Protein AF-G5E2W1-F1 (afdb_monomer_lite)

Structure (mmCIF, N/CA/C/O backbone):
data_AF-G5E2W1-F1
#
_entry.id   AF-G5E2W1-F1
#
loop_
_atom_site.group_PDB
_atom_site.id
_atom_site.type_symbol
_atom_site.label_atom_id
_atom_site.label_alt_id
_atom_site.label_comp_id
_atom_site.label_asym_id
_atom_site.label_entity_id
_atom_site.label_seq_id
_atom_site.pdbx_PDB_ins_code
_atom_site.Cartn_x
_atom_site.Cartn_y
_atom_site.Cartn_z
_atom_site.occupancy
_atom_site.B_iso_or_equiv
_atom_site.auth_seq_id
_atom_site.auth_comp_id
_atom_site.auth_asym_id
_atom_site.auth_atom_id
_atom_site.pdbx_PDB_model_num
ATOM 1 N N . ALA A 1 1 ? 5.022 -19.904 28.705 1.00 42.19 1 ALA A N 1
ATOM 2 C CA . ALA A 1 1 ? 4.286 -19.836 27.431 1.00 42.19 1 ALA A CA 1
ATOM 3 C C . ALA A 1 1 ? 3.485 -18.545 27.449 1.00 42.19 1 ALA A C 1
ATOM 5 O O . ALA A 1 1 ? 2.473 -18.531 28.126 1.00 42.19 1 ALA A O 1
ATOM 6 N N . SER A 1 2 ? 3.999 -17.440 26.892 1.00 47.44 2 SER A N 1
ATOM 7 C CA . SER A 1 2 ? 3.243 -16.165 26.870 1.00 47.44 2 SER A CA 1
ATOM 8 C C . SER A 1 2 ? 3.663 -15.161 25.789 1.00 47.44 2 SER A C 1
ATOM 10 O O . SER A 1 2 ? 2.993 -14.149 25.642 1.00 47.44 2 SER A O 1
ATOM 12 N N . GLU A 1 3 ? 4.724 -15.393 25.012 1.00 47.69 3 GLU A N 1
ATOM 13 C CA . GLU A 1 3 ? 5.121 -14.421 23.975 1.00 47.69 3 GLU A CA 1
ATOM 14 C C . GLU A 1 3 ? 4.421 -14.656 22.628 1.00 47.69 3 GLU A C 1
ATOM 16 O O . GLU A 1 3 ? 4.211 -13.706 21.883 1.00 47.69 3 GLU A O 1
ATOM 21 N N . LEU A 1 4 ? 3.992 -15.892 22.337 1.00 50.78 4 LEU A N 1
ATOM 22 C CA . LEU A 1 4 ? 3.290 -16.240 21.091 1.00 50.78 4 LEU A CA 1
ATOM 23 C C . LEU A 1 4 ? 1.789 -15.889 21.109 1.00 50.78 4 LEU A C 1
ATOM 25 O O . LEU A 1 4 ? 1.214 -15.698 20.050 1.00 50.78 4 LEU A O 1
ATOM 29 N N . GLU A 1 5 ? 1.158 -15.738 22.279 1.00 56.75 5 GLU A N 1
ATOM 30 C CA . GLU A 1 5 ? -0.277 -15.394 22.385 1.00 56.75 5 GLU A CA 1
ATOM 31 C C . GLU A 1 5 ? -0.559 -13.891 22.226 1.00 56.75 5 GLU A C 1
ATOM 33 O O . GLU A 1 5 ? -1.661 -13.491 21.855 1.00 56.75 5 GLU A O 1
ATOM 38 N N . GLN A 1 6 ? 0.435 -13.042 22.487 1.00 71.88 6 GLN A N 1
ATOM 39 C CA . GLN A 1 6 ? 0.312 -11.589 22.364 1.00 71.88 6 GLN A CA 1
ATOM 40 C C . GLN A 1 6 ? 0.169 -11.089 20.913 1.00 71.88 6 GLN A C 1
ATOM 42 O O . GLN A 1 6 ? -0.669 -10.210 20.693 1.00 71.88 6 GLN A O 1
ATOM 47 N N . PRO A 1 7 ? 0.921 -11.598 19.912 1.00 78.00 7 PRO A N 1
ATOM 48 C CA . PRO A 1 7 ? 0.776 -11.127 18.540 1.00 78.00 7 PRO A CA 1
ATOM 49 C C . PRO A 1 7 ? -0.567 -11.508 17.914 1.00 78.00 7 PRO A C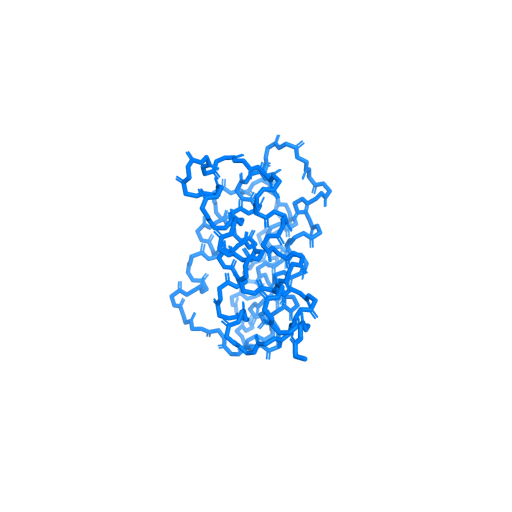 1
ATOM 51 O O . PRO A 1 7 ? -1.188 -10.651 17.294 1.00 78.00 7 PRO A O 1
ATOM 54 N N . ASP A 1 8 ? -1.066 -12.726 18.126 1.00 80.62 8 ASP A N 1
ATOM 55 C CA . ASP A 1 8 ? -2.355 -13.149 17.558 1.00 80.62 8 ASP A CA 1
ATOM 56 C C . ASP A 1 8 ? -3.531 -12.360 18.163 1.00 80.62 8 ASP A C 1
ATOM 58 O O . ASP A 1 8 ? -4.437 -11.917 17.452 1.00 80.62 8 ASP A O 1
ATOM 62 N N . GLN A 1 9 ? -3.499 -12.095 19.475 1.00 84.62 9 GLN A N 1
ATOM 63 C CA . GLN A 1 9 ? -4.503 -11.253 20.136 1.00 84.62 9 GLN A CA 1
ATOM 64 C C . GLN A 1 9 ? -4.453 -9.800 19.647 1.00 84.62 9 GLN A C 1
ATOM 66 O O . GLN A 1 9 ? -5.498 -9.198 19.387 1.00 84.62 9 GLN A O 1
ATOM 71 N N . ALA A 1 10 ? -3.250 -9.237 19.492 1.00 85.25 10 ALA A N 1
ATOM 72 C CA . ALA A 1 10 ? -3.073 -7.890 18.960 1.00 85.25 10 ALA A CA 1
ATOM 73 C C . ALA A 1 10 ? -3.565 -7.794 17.508 1.00 85.25 10 ALA A C 1
ATOM 75 O O . ALA A 1 10 ? -4.278 -6.851 17.164 1.00 85.25 10 ALA A O 1
ATOM 76 N N . GLN A 1 11 ? -3.258 -8.792 16.674 1.00 87.56 11 GLN A N 1
ATOM 77 C CA . GLN A 1 11 ? -3.748 -8.866 15.300 1.00 87.56 11 GLN A CA 1
ATOM 78 C C . GLN A 1 11 ? -5.274 -8.874 15.270 1.00 87.56 11 GLN A C 1
ATOM 80 O O . GLN A 1 11 ? -5.869 -8.078 14.544 1.00 87.56 11 GLN A O 1
ATOM 85 N N . ALA A 1 12 ? -5.911 -9.739 16.064 1.00 88.75 12 ALA A N 1
ATOM 86 C CA . ALA A 1 12 ? -7.364 -9.837 16.120 1.00 88.75 12 ALA A CA 1
ATOM 87 C C . ALA A 1 12 ? -8.007 -8.511 16.557 1.00 88.75 12 ALA A C 1
ATOM 89 O O . ALA A 1 12 ? -9.000 -8.083 15.967 1.00 88.75 12 ALA A O 1
ATOM 90 N N . ALA A 1 13 ? -7.420 -7.826 17.543 1.00 90.50 13 ALA A N 1
ATOM 91 C CA . ALA A 1 13 ? -7.896 -6.525 18.001 1.00 90.50 13 ALA A CA 1
ATOM 92 C C . ALA A 1 13 ? -7.783 -5.449 16.910 1.00 90.50 13 ALA A C 1
ATOM 94 O O . ALA A 1 13 ? -8.754 -4.735 16.654 1.00 90.50 13 ALA A O 1
ATOM 95 N N . TYR A 1 14 ? -6.632 -5.351 16.236 1.00 91.69 14 TYR A N 1
ATOM 96 C CA . TYR A 1 14 ? -6.446 -4.361 15.177 1.00 91.69 14 TYR A CA 1
ATOM 97 C C . TYR A 1 14 ? -7.270 -4.670 13.922 1.00 91.69 14 TYR A C 1
ATOM 99 O O . TYR A 1 14 ? -7.840 -3.745 13.349 1.00 91.69 14 TYR A O 1
ATOM 107 N N . ARG A 1 15 ? -7.400 -5.943 13.516 1.00 90.75 15 ARG A N 1
ATOM 108 C CA . ARG A 1 15 ? -8.292 -6.338 12.411 1.00 90.75 15 ARG A CA 1
ATOM 109 C C . ARG A 1 15 ? -9.734 -5.977 12.723 1.00 90.75 15 ARG A C 1
ATOM 111 O O . ARG A 1 15 ? -10.376 -5.331 11.909 1.00 90.75 15 ARG A O 1
ATOM 118 N N . LYS A 1 16 ? -10.216 -6.307 13.921 1.00 92.81 16 LYS A N 1
ATOM 119 C CA . LYS A 1 16 ? -11.571 -5.946 14.338 1.00 92.81 16 LYS A CA 1
ATOM 120 C C . LYS A 1 16 ? -11.780 -4.431 14.339 1.00 92.81 16 LYS A C 1
ATOM 122 O O . LYS A 1 16 ? -12.827 -3.965 13.910 1.00 92.81 16 LYS A O 1
ATOM 127 N N . ALA A 1 17 ? -10.792 -3.655 14.784 1.00 92.25 17 ALA A N 1
ATOM 128 C CA . ALA A 1 17 ? -10.860 -2.198 14.710 1.00 92.25 17 ALA A CA 1
ATOM 129 C C . ALA A 1 17 ? -10.939 -1.699 13.255 1.00 92.25 17 ALA A C 1
ATOM 131 O O . ALA A 1 17 ? -11.768 -0.847 12.962 1.00 92.25 17 ALA A O 1
ATOM 132 N N . ALA A 1 18 ? -10.143 -2.271 12.347 1.00 92.06 18 ALA A N 1
ATOM 133 C CA . ALA A 1 18 ? -10.174 -1.951 10.919 1.00 92.06 18 ALA A CA 1
ATOM 134 C C . ALA A 1 18 ? -11.467 -2.413 10.213 1.00 92.06 18 ALA A C 1
ATOM 136 O O . ALA A 1 18 ? -11.877 -1.812 9.227 1.00 92.06 18 ALA A O 1
ATOM 137 N N . GLU A 1 19 ? -12.126 -3.465 10.703 1.00 92.19 19 GLU A N 1
ATOM 138 C CA . GLU A 1 19 ? -13.436 -3.910 10.208 1.00 92.19 19 GLU A CA 1
ATOM 139 C C . GLU A 1 19 ? -14.571 -2.988 10.669 1.00 92.19 19 GLU A C 1
ATOM 141 O O . GLU A 1 19 ? -15.492 -2.715 9.901 1.00 92.19 19 GLU A O 1
ATOM 146 N N . ILE A 1 20 ? -14.517 -2.514 11.918 1.00 94.38 20 ILE A N 1
ATOM 147 C CA . ILE A 1 20 ? -15.527 -1.605 12.480 1.00 94.38 20 ILE A CA 1
ATOM 148 C C . ILE A 1 20 ? -15.369 -0.202 11.883 1.00 94.38 20 ILE A C 1
ATOM 150 O O . ILE A 1 20 ? -16.360 0.419 11.504 1.00 94.38 20 ILE A O 1
ATOM 154 N N . GLU A 1 21 ? -14.132 0.282 11.773 1.00 92.31 21 GLU A N 1
ATOM 155 C CA . GLU A 1 21 ? -13.798 1.587 11.205 1.00 92.31 21 GLU A CA 1
ATOM 156 C C . GLU A 1 21 ? -12.679 1.438 10.157 1.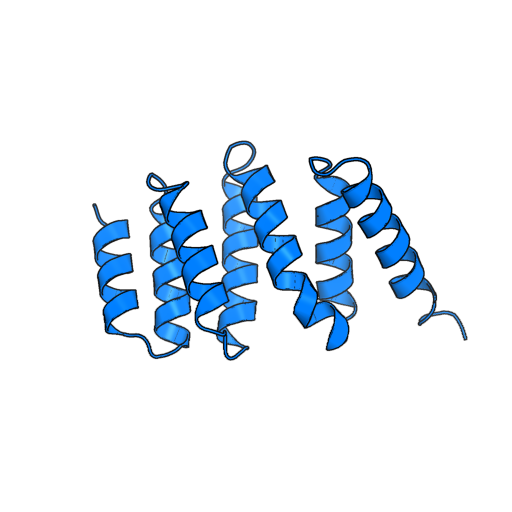00 92.31 21 GLU A C 1
ATOM 158 O O . GLU A 1 21 ? -11.493 1.548 10.481 1.00 92.31 21 GLU A O 1
ATOM 163 N N . PRO A 1 22 ? -13.032 1.221 8.874 1.00 89.75 22 PRO A N 1
ATOM 164 C CA . PRO A 1 22 ? -12.056 1.044 7.793 1.00 89.75 22 PRO A CA 1
ATOM 165 C C . PRO A 1 22 ? -11.140 2.246 7.572 1.00 89.75 22 PRO A C 1
ATOM 167 O O . PRO A 1 22 ? -10.007 2.078 7.125 1.00 89.75 22 PRO A O 1
ATOM 170 N N . ASP A 1 23 ? -11.599 3.442 7.933 1.00 90.19 23 ASP A N 1
ATOM 171 C CA . ASP A 1 23 ? -10.828 4.678 7.794 1.00 90.19 23 ASP A CA 1
ATOM 172 C C . ASP A 1 23 ? -9.969 4.987 9.035 1.00 90.19 23 ASP A C 1
ATOM 174 O O . ASP A 1 23 ? -9.235 5.981 9.066 1.00 90.19 23 ASP A O 1
ATOM 178 N N . GLN A 1 24 ? -10.012 4.128 10.062 1.00 91.50 24 GLN A N 1
ATOM 179 C CA . GLN A 1 24 ? -9.262 4.318 11.298 1.00 91.50 24 GLN A CA 1
ATOM 180 C C . GLN A 1 24 ? -7.777 4.010 11.095 1.00 91.50 24 GLN A C 1
ATOM 182 O O . GLN A 1 24 ? -7.303 2.881 11.247 1.00 91.50 24 GLN A O 1
ATOM 187 N N . LEU A 1 25 ? -7.006 5.059 10.815 1.00 91.62 25 LEU A N 1
ATOM 188 C CA . LEU A 1 25 ? -5.575 4.981 10.516 1.00 91.62 25 LEU A CA 1
ATOM 189 C C . LEU A 1 25 ? -4.758 4.207 11.567 1.00 91.62 25 LEU A C 1
ATOM 191 O O . LEU A 1 25 ? -3.890 3.410 11.212 1.00 91.62 25 LEU A O 1
ATOM 195 N N . LEU A 1 26 ? -5.047 4.413 12.857 1.00 90.50 26 LEU A N 1
ATOM 196 C CA . LEU A 1 26 ? -4.319 3.770 13.960 1.00 90.50 26 LEU A CA 1
ATOM 197 C C . LEU A 1 26 ? -4.433 2.237 13.932 1.00 90.50 26 LEU A C 1
ATOM 199 O O . LEU A 1 26 ? -3.478 1.552 14.297 1.00 90.50 26 LEU A O 1
ATOM 203 N N . ALA A 1 27 ? -5.570 1.693 13.484 1.00 92.81 27 ALA A N 1
ATOM 204 C CA . ALA A 1 27 ? -5.777 0.249 13.397 1.00 92.81 27 ALA A CA 1
ATOM 205 C C . ALA A 1 27 ? -4.848 -0.372 12.343 1.00 92.81 27 ALA A C 1
ATOM 207 O O . ALA A 1 27 ? -4.125 -1.330 12.623 1.00 92.81 27 ALA A O 1
ATOM 208 N N . TRP A 1 28 ? -4.787 0.242 11.161 1.00 94.38 28 TRP A N 1
ATOM 209 C CA . TRP A 1 28 ? -3.907 -0.188 10.075 1.00 94.38 28 TRP A CA 1
ATOM 210 C C . TRP A 1 28 ? -2.421 -0.005 10.407 1.00 94.38 28 TRP A C 1
ATOM 212 O O . TRP A 1 28 ? -1.609 -0.873 10.090 1.00 94.38 28 TRP A O 1
ATOM 222 N N . GLN A 1 29 ? -2.051 1.078 11.102 1.00 92.81 29 GLN A N 1
ATOM 223 C CA . GLN A 1 29 ? -0.682 1.266 11.599 1.00 92.81 29 GLN A CA 1
ATOM 224 C C . GLN A 1 29 ? -0.288 0.184 12.613 1.00 92.81 29 GLN A C 1
ATOM 226 O O . GLN A 1 29 ? 0.841 -0.312 12.578 1.00 92.81 29 GLN A O 1
ATOM 231 N N . GLY A 1 30 ? -1.216 -0.185 13.501 1.00 91.12 30 GLY A N 1
ATOM 232 C CA . GLY A 1 30 ? -1.044 -1.275 14.458 1.00 91.12 30 GLY A CA 1
ATOM 233 C C . GLY A 1 30 ? -0.773 -2.608 13.763 1.00 91.12 30 GLY A C 1
ATOM 234 O O . GLY A 1 30 ? 0.213 -3.269 14.093 1.00 91.12 30 GLY A O 1
ATOM 235 N N . LEU A 1 31 ? -1.578 -2.952 12.748 1.00 91.31 31 LEU A N 1
ATOM 236 C CA . LEU A 1 31 ? -1.378 -4.153 11.925 1.00 91.31 31 LEU A CA 1
ATOM 237 C C . LEU A 1 31 ? -0.017 -4.154 11.228 1.00 91.31 31 LEU A C 1
ATOM 239 O O . LEU A 1 31 ? 0.719 -5.132 11.338 1.00 91.31 31 LEU A O 1
ATOM 243 N N . ALA A 1 32 ? 0.347 -3.057 10.559 1.00 91.31 32 ALA A N 1
ATOM 244 C CA . ALA A 1 32 ? 1.616 -2.960 9.841 1.00 91.31 32 ALA A CA 1
ATOM 245 C C . ALA A 1 32 ? 2.815 -3.173 10.776 1.00 91.31 32 ALA A C 1
ATOM 247 O O . ALA A 1 32 ? 3.687 -3.991 10.498 1.00 91.31 32 ALA A O 1
ATOM 248 N N . ASN A 1 33 ? 2.833 -2.484 11.921 1.00 89.19 33 ASN A N 1
ATOM 249 C CA . ASN A 1 33 ? 3.916 -2.592 12.899 1.00 89.19 33 ASN A CA 1
ATOM 250 C C . ASN A 1 33 ? 4.003 -3.998 13.511 1.00 89.19 33 ASN A C 1
ATOM 252 O O . ASN A 1 33 ? 5.094 -4.517 13.741 1.00 89.19 33 ASN A O 1
ATOM 256 N N . LEU A 1 34 ? 2.854 -4.626 13.768 1.00 88.69 34 LEU A N 1
ATOM 257 C CA . LEU A 1 34 ? 2.800 -5.991 14.274 1.00 88.69 34 LEU A CA 1
ATOM 258 C C . LEU A 1 34 ? 3.392 -6.979 13.261 1.00 88.69 34 LEU A C 1
ATOM 260 O O . LEU A 1 34 ? 4.267 -7.770 1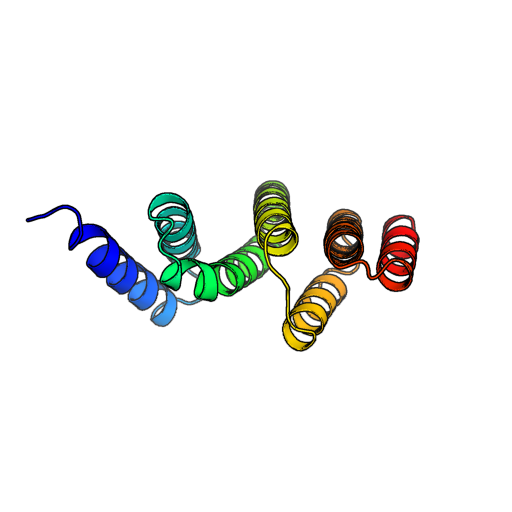3.609 1.00 88.69 34 LEU A O 1
ATOM 264 N N . TYR A 1 35 ? 2.957 -6.902 12.006 1.00 88.06 35 TYR A N 1
ATOM 265 C CA . TYR A 1 35 ? 3.424 -7.778 10.933 1.00 88.06 35 TYR A CA 1
ATOM 266 C C . TYR A 1 35 ? 4.919 -7.590 10.638 1.00 88.06 35 TYR A C 1
ATOM 268 O O . TYR A 1 35 ? 5.638 -8.579 10.479 1.00 88.06 35 TYR A O 1
ATOM 276 N N . GLU A 1 36 ? 5.408 -6.344 10.650 1.00 85.56 36 GLU A N 1
ATOM 277 C CA . GLU A 1 36 ? 6.835 -6.016 10.517 1.00 85.56 36 GLU A CA 1
ATOM 278 C C . GLU A 1 36 ? 7.679 -6.631 11.643 1.00 85.56 36 GLU A C 1
ATOM 280 O O . GLU A 1 36 ? 8.748 -7.181 11.382 1.00 85.56 36 GLU A O 1
ATOM 285 N N . LYS A 1 37 ? 7.204 -6.559 12.894 1.00 82.62 37 LYS A N 1
ATOM 286 C CA . LYS A 1 37 ? 7.943 -7.052 14.067 1.00 82.62 37 LYS A CA 1
ATOM 287 C C . LYS A 1 37 ? 7.958 -8.565 14.184 1.00 82.62 37 LYS A C 1
ATOM 289 O O . LYS A 1 37 ? 8.970 -9.138 14.573 1.00 82.62 37 LYS A O 1
ATOM 294 N N . VAL A 1 38 ? 6.819 -9.199 13.923 1.00 77.25 38 VAL A N 1
ATOM 295 C CA . VAL A 1 38 ? 6.638 -10.621 14.216 1.00 77.25 38 VAL A CA 1
ATOM 296 C C . VAL A 1 38 ? 7.259 -11.485 13.117 1.00 77.25 38 VAL A C 1
ATOM 298 O O . VAL A 1 38 ? 7.668 -12.609 13.387 1.00 77.25 38 VAL A O 1
ATOM 301 N N . GLY A 1 39 ? 7.390 -10.977 11.883 1.00 65.75 39 GLY A N 1
ATOM 302 C CA . GLY A 1 39 ? 8.166 -11.618 10.810 1.00 65.75 39 GLY A CA 1
ATOM 303 C C . GLY A 1 39 ? 7.679 -13.008 10.372 1.00 65.75 39 GLY A C 1
ATOM 304 O O . GLY A 1 39 ? 8.285 -13.621 9.489 1.00 65.75 39 GLY A O 1
ATOM 305 N N . HIS A 1 40 ? 6.586 -13.511 10.957 1.00 65.38 40 HIS A N 1
ATOM 306 C CA . HIS A 1 40 ? 5.965 -14.780 10.606 1.00 65.38 40 HIS A CA 1
ATOM 307 C C . HIS A 1 40 ? 5.547 -14.756 9.134 1.00 65.38 40 HIS A C 1
ATOM 309 O O . HIS A 1 40 ? 4.891 -13.820 8.677 1.00 65.38 40 HIS A O 1
ATOM 315 N N . LYS A 1 41 ? 5.891 -15.821 8.395 1.00 63.81 41 LYS A N 1
ATOM 316 C CA . LYS A 1 41 ? 5.528 -15.985 6.974 1.00 63.81 41 LYS A CA 1
ATOM 317 C C . LYS A 1 41 ? 4.043 -15.727 6.707 1.00 63.81 41 LYS A C 1
ATOM 319 O O . LYS A 1 41 ? 3.723 -15.141 5.687 1.00 63.81 41 LYS A O 1
ATOM 324 N N . HIS A 1 42 ? 3.176 -16.108 7.643 1.00 64.19 42 HIS A N 1
ATOM 325 C CA . HIS A 1 42 ? 1.733 -15.919 7.528 1.00 64.19 42 HIS A CA 1
ATOM 326 C C . HIS A 1 42 ? 1.320 -14.437 7.480 1.00 64.19 42 HIS A C 1
ATOM 328 O O . HIS A 1 42 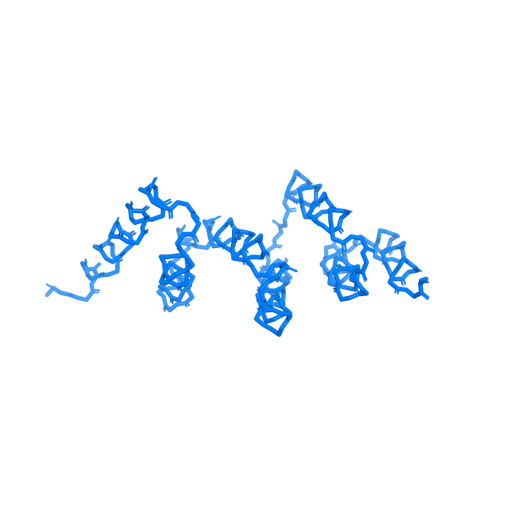? 0.467 -14.059 6.691 1.00 64.19 42 HIS A O 1
ATOM 334 N N . PHE A 1 43 ? 1.984 -13.567 8.246 1.00 69.75 43 PHE A N 1
ATOM 335 C CA . PHE A 1 43 ? 1.698 -12.128 8.241 1.00 69.75 43 PHE A CA 1
ATOM 336 C C . PHE A 1 43 ? 2.261 -11.404 7.021 1.00 69.75 43 PHE A C 1
ATOM 338 O O . PHE A 1 43 ? 1.759 -10.347 6.646 1.00 69.75 43 PHE A O 1
ATOM 345 N N . LYS A 1 44 ? 3.279 -11.977 6.368 1.00 68.31 44 LYS A N 1
ATOM 346 C CA . LYS A 1 44 ? 3.842 -11.409 5.138 1.00 68.31 44 LYS A CA 1
ATOM 347 C C . LYS A 1 44 ? 2.871 -11.454 3.958 1.00 68.31 44 LYS A C 1
ATOM 349 O O . LYS A 1 44 ? 3.037 -10.645 3.055 1.00 68.31 44 LYS A O 1
ATOM 354 N N . GLU A 1 45 ? 1.889 -12.355 3.962 1.00 74.75 45 GLU A N 1
ATOM 355 C CA . GLU A 1 45 ? 0.874 -12.440 2.901 1.00 74.75 45 GLU A CA 1
ATOM 356 C C . GLU A 1 45 ? -0.162 -11.311 3.007 1.00 74.75 45 GLU A C 1
ATOM 358 O O . GLU A 1 45 ? -0.564 -10.758 1.989 1.00 74.75 45 GLU A O 1
ATOM 363 N N . ASP A 1 46 ? -0.524 -10.907 4.229 1.00 83.12 46 ASP A N 1
ATOM 364 C CA . ASP A 1 46 ? -1.494 -9.829 4.479 1.00 83.12 46 ASP A CA 1
ATOM 365 C C . ASP A 1 46 ? -0.869 -8.424 4.505 1.00 83.12 46 ASP A C 1
ATOM 367 O O . ASP A 1 46 ? -1.558 -7.417 4.316 1.00 83.12 46 ASP A O 1
ATOM 371 N N . LEU A 1 47 ? 0.433 -8.328 4.792 1.00 87.19 47 LEU A N 1
ATOM 372 C CA . LEU A 1 47 ? 1.148 -7.057 4.926 1.00 87.19 47 LEU A CA 1
ATOM 373 C C . LEU A 1 47 ? 1.024 -6.130 3.698 1.00 87.19 47 LEU A C 1
ATOM 375 O O . LEU A 1 47 ? 0.807 -4.931 3.905 1.00 87.19 47 LEU A O 1
ATOM 379 N N . PRO A 1 48 ? 1.087 -6.622 2.444 1.00 86.31 48 PRO A N 1
ATOM 380 C CA . PRO A 1 48 ? 0.878 -5.775 1.278 1.00 86.31 48 PRO A CA 1
ATOM 381 C C . PRO A 1 48 ? -0.487 -5.075 1.284 1.00 86.31 48 PRO A C 1
ATOM 383 O O . PRO A 1 48 ? -0.553 -3.870 1.044 1.00 86.31 48 PRO A O 1
ATOM 386 N N . SER A 1 49 ? -1.559 -5.789 1.639 1.00 86.94 49 SER A N 1
ATOM 387 C CA . SER A 1 49 ? -2.915 -5.229 1.702 1.00 86.94 49 SER A CA 1
ATOM 388 C C . SER A 1 49 ? -3.063 -4.179 2.803 1.00 86.94 49 SER A C 1
ATOM 390 O O . SER A 1 49 ? -3.714 -3.151 2.608 1.00 86.94 49 SER A O 1
ATOM 392 N N . VAL A 1 50 ? -2.402 -4.385 3.946 1.00 91.69 50 VAL A N 1
ATOM 393 C CA . VAL A 1 50 ? -2.350 -3.388 5.026 1.00 91.69 50 VAL A CA 1
ATOM 394 C C . VAL A 1 50 ? -1.651 -2.109 4.559 1.00 91.69 50 VAL A C 1
ATOM 396 O O . VAL A 1 50 ? -2.158 -1.009 4.788 1.00 91.69 50 VAL A O 1
ATOM 399 N N . TYR A 1 51 ? -0.514 -2.224 3.867 1.00 90.88 51 TYR A N 1
ATOM 400 C CA . TYR A 1 51 ? 0.174 -1.060 3.308 1.00 90.88 51 TYR A CA 1
ATOM 401 C C . TYR A 1 51 ? -0.647 -0.361 2.225 1.00 90.88 51 TYR A C 1
ATOM 403 O O . TYR A 1 51 ? -0.706 0.864 2.233 1.00 90.88 51 TYR A O 1
ATOM 411 N N . GLN A 1 52 ? -1.326 -1.095 1.339 1.00 87.19 52 GLN A N 1
ATOM 412 C CA . GLN A 1 52 ? -2.229 -0.501 0.346 1.00 87.19 52 GLN A CA 1
ATOM 413 C C . GLN A 1 52 ? -3.323 0.345 1.014 1.00 87.19 52 GLN A C 1
ATOM 415 O O . GLN A 1 52 ? -3.558 1.478 0.592 1.00 87.19 52 GLN A O 1
ATOM 420 N N . LYS A 1 53 ? -3.931 -0.138 2.107 1.00 90.50 53 LYS A N 1
ATOM 421 C CA . LYS A 1 53 ? -4.890 0.670 2.876 1.00 90.50 53 LYS A CA 1
ATOM 422 C C . LYS A 1 53 ? -4.260 1.883 3.538 1.00 90.50 53 LYS A C 1
ATOM 424 O O . LYS A 1 53 ? -4.813 2.974 3.438 1.00 90.50 53 LYS A O 1
ATOM 429 N N . LEU A 1 54 ? -3.071 1.754 4.118 1.00 91.56 54 LEU A N 1
ATOM 430 C CA . LEU A 1 54 ? -2.345 2.918 4.628 1.00 91.56 54 LEU A CA 1
ATOM 431 C C . LEU A 1 54 ? -2.054 3.948 3.525 1.00 91.56 54 LEU A C 1
ATOM 433 O O . LEU A 1 54 ? -2.209 5.143 3.762 1.00 91.56 54 LEU A O 1
ATOM 437 N N . LEU A 1 55 ? -1.699 3.518 2.312 1.00 88.38 55 LEU A N 1
ATOM 438 C CA . LEU A 1 55 ? -1.511 4.419 1.172 1.00 88.38 55 LEU A CA 1
ATOM 439 C C . LEU A 1 55 ? -2.806 5.137 0.789 1.00 88.38 55 LEU A C 1
ATOM 441 O O . LEU A 1 55 ? -2.770 6.339 0.526 1.00 88.38 55 LEU A O 1
ATOM 445 N N . GLU A 1 56 ? -3.946 4.445 0.783 1.00 87.00 56 GLU A N 1
ATOM 446 C CA . GLU A 1 56 ? -5.246 5.075 0.534 1.00 87.00 56 GLU A CA 1
ATOM 447 C C . GLU A 1 56 ? -5.591 6.141 1.580 1.00 87.00 56 GLU A C 1
ATOM 449 O O . GLU A 1 56 ? -6.105 7.198 1.210 1.00 87.00 56 GLU A O 1
ATOM 454 N N . LEU A 1 57 ? -5.281 5.893 2.855 1.00 89.00 57 LEU A N 1
ATOM 455 C CA . LEU A 1 57 ? -5.540 6.829 3.954 1.00 89.0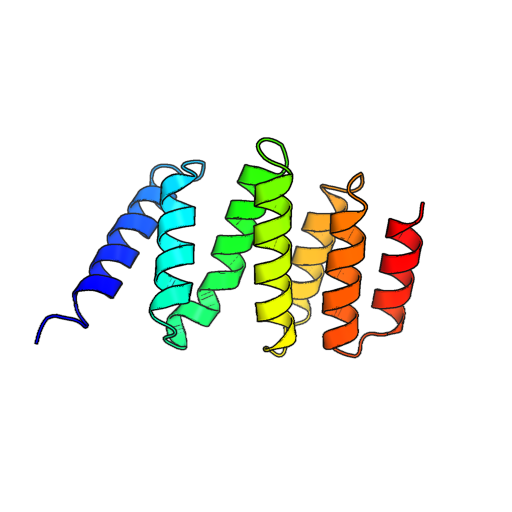0 57 LEU A CA 1
ATOM 456 C C . LEU A 1 57 ? -4.554 8.006 3.960 1.00 89.00 57 LEU A C 1
ATOM 458 O O . LEU A 1 57 ? -4.929 9.136 4.289 1.00 89.00 57 LEU A O 1
ATOM 462 N N . TYR A 1 58 ? -3.302 7.773 3.552 1.00 88.12 58 TYR A N 1
ATOM 463 C CA . TYR A 1 58 ? -2.269 8.807 3.498 1.00 88.12 58 TYR A CA 1
ATOM 464 C C . TYR A 1 58 ? -2.287 9.669 2.237 1.00 88.12 58 TYR A C 1
ATOM 466 O O . TYR A 1 58 ? -1.780 10.790 2.286 1.00 88.12 58 TYR A O 1
ATOM 474 N N . LYS A 1 59 ? -2.885 9.201 1.128 1.00 80.06 59 LYS A N 1
ATOM 475 C CA . LYS A 1 59 ? -2.782 9.848 -0.201 1.00 80.06 59 LYS A CA 1
ATOM 476 C C . LYS A 1 59 ? -3.121 11.341 -0.201 1.00 80.06 59 LYS A C 1
ATOM 478 O O . LYS A 1 59 ? -2.567 12.098 -0.992 1.00 80.06 59 LYS A O 1
ATOM 483 N N . SER A 1 60 ? -4.023 11.753 0.685 1.00 75.88 60 SER A N 1
ATOM 484 C CA . SER A 1 60 ? -4.526 13.123 0.806 1.00 75.88 60 SER A CA 1
ATOM 485 C C . SER A 1 60 ? -4.238 13.777 2.160 1.00 75.88 60 SER A C 1
ATOM 487 O O . SER A 1 60 ? -4.487 14.971 2.299 1.00 75.88 60 SER A O 1
ATOM 489 N N . SER A 1 61 ? -3.715 13.036 3.142 1.00 81.12 61 SER A N 1
ATOM 490 C CA . SER A 1 61 ? -3.499 13.530 4.510 1.00 81.12 61 SER A CA 1
ATOM 491 C C . SER A 1 61 ? -2.029 13.826 4.811 1.00 81.12 61 SER A C 1
ATOM 493 O O . SER A 1 61 ? -1.713 14.916 5.283 1.00 81.12 61 SER A O 1
ATOM 495 N N . ASP A 1 62 ? -1.119 12.899 4.499 1.00 85.69 62 ASP A N 1
ATOM 496 C CA . ASP A 1 62 ? 0.301 13.011 4.839 1.00 85.69 62 ASP A CA 1
ATOM 497 C C . ASP A 1 62 ? 1.178 12.404 3.736 1.00 85.69 62 ASP A C 1
ATOM 499 O O . ASP A 1 62 ? 1.366 11.190 3.636 1.00 85.69 62 ASP A O 1
ATOM 503 N N . LYS A 1 63 ? 1.752 13.281 2.903 1.00 82.12 63 LYS A N 1
ATOM 504 C CA . LYS A 1 63 ? 2.615 12.889 1.779 1.00 82.12 63 LYS A CA 1
ATOM 505 C C . LYS A 1 63 ? 3.922 12.232 2.230 1.00 82.12 63 LYS A C 1
ATOM 507 O O . LYS A 1 63 ? 4.456 11.406 1.491 1.00 82.12 63 LYS A O 1
ATOM 512 N N . GLN A 1 64 ? 4.446 12.593 3.403 1.00 86.94 64 GLN A N 1
ATOM 513 C CA . GLN A 1 64 ? 5.681 12.005 3.917 1.00 86.94 64 GLN A CA 1
ATOM 514 C C . GLN A 1 64 ? 5.420 10.571 4.377 1.00 86.94 64 GLN A C 1
ATOM 516 O O . GLN A 1 64 ? 6.137 9.658 3.970 1.00 86.94 64 GLN A O 1
ATOM 521 N N . LYS A 1 65 ? 4.355 10.353 5.154 1.00 87.94 65 LYS A N 1
ATOM 522 C CA . LYS A 1 65 ? 3.943 9.005 5.567 1.00 87.94 65 LYS A CA 1
ATOM 523 C C . LYS A 1 65 ? 3.553 8.136 4.382 1.00 87.94 65 LYS A C 1
ATOM 525 O O . LYS A 1 65 ? 3.934 6.970 4.339 1.00 87.94 65 LYS A O 1
ATOM 530 N N . TRP A 1 66 ? 2.869 8.712 3.395 1.00 87.25 66 TRP A N 1
ATOM 531 C CA . TRP A 1 66 ? 2.568 8.029 2.141 1.00 87.25 66 TRP A CA 1
ATOM 532 C C . TRP A 1 66 ? 3.843 7.500 1.469 1.00 87.25 66 TRP A C 1
ATOM 534 O O . TRP A 1 66 ? 3.923 6.325 1.122 1.00 87.25 66 TRP A O 1
ATOM 544 N N . TYR A 1 67 ? 4.875 8.342 1.364 1.00 84.06 67 TYR A N 1
ATOM 545 C CA . TYR A 1 67 ? 6.161 7.953 0.788 1.00 84.06 67 TYR A CA 1
ATOM 546 C C . TYR A 1 67 ? 6.874 6.858 1.600 1.00 84.06 67 TYR A C 1
ATOM 548 O O . TYR A 1 67 ? 7.384 5.899 1.023 1.00 84.06 67 TYR A O 1
ATOM 556 N N . GLU A 1 68 ? 6.873 6.958 2.934 1.00 89.25 68 GLU A N 1
ATOM 557 C CA . GLU A 1 68 ? 7.442 5.927 3.816 1.00 89.25 68 GLU A CA 1
ATOM 558 C C . GLU A 1 68 ? 6.780 4.557 3.597 1.00 89.25 68 GLU A C 1
ATOM 560 O O . GLU A 1 68 ? 7.475 3.544 3.496 1.00 89.25 68 GLU A O 1
ATOM 565 N N . VAL A 1 69 ? 5.448 4.520 3.491 1.00 89.56 69 VAL A N 1
ATOM 566 C CA . VAL A 1 69 ? 4.696 3.279 3.247 1.00 89.56 69 VAL A CA 1
ATOM 567 C C . VAL A 1 69 ? 4.951 2.742 1.838 1.00 89.56 69 VAL A C 1
ATOM 569 O O . VAL A 1 69 ? 5.141 1.537 1.686 1.00 89.56 69 VAL A O 1
ATOM 572 N N . CYS A 1 70 ? 5.036 3.608 0.822 1.00 85.44 70 CYS A N 1
ATOM 573 C CA . CYS A 1 70 ? 5.412 3.199 -0.534 1.00 85.44 70 CYS A CA 1
ATOM 574 C C . CYS A 1 70 ? 6.767 2.499 -0.540 1.00 85.44 70 CYS A C 1
ATOM 576 O O . CYS A 1 70 ? 6.880 1.391 -1.056 1.00 85.44 70 CYS A O 1
ATOM 578 N N . LYS A 1 71 ? 7.780 3.094 0.097 1.00 85.00 71 LYS A N 1
ATOM 579 C CA . LYS A 1 71 ? 9.113 2.491 0.172 1.00 85.00 71 LYS A CA 1
ATOM 580 C C . LYS A 1 71 ? 9.080 1.108 0.830 1.00 85.00 71 LYS A C 1
ATOM 582 O O . LYS A 1 71 ? 9.623 0.160 0.276 1.00 85.00 71 LYS A O 1
ATOM 587 N N . LYS A 1 72 ? 8.383 0.971 1.963 1.00 88.44 72 LYS A N 1
ATOM 588 C CA . LYS A 1 72 ? 8.222 -0.322 2.653 1.00 88.44 72 LYS A CA 1
ATOM 589 C C . LYS A 1 72 ? 7.535 -1.375 1.781 1.00 88.44 72 LYS A C 1
ATOM 591 O O . LYS A 1 72 ? 7.949 -2.532 1.772 1.00 88.44 72 LYS A O 1
ATOM 596 N N . LEU A 1 73 ? 6.500 -0.973 1.044 1.00 86.25 73 LEU A N 1
ATOM 597 C CA . LEU A 1 73 ? 5.782 -1.851 0.128 1.00 86.25 73 LEU A CA 1
ATOM 598 C C . LEU A 1 73 ? 6.670 -2.265 -1.057 1.00 86.25 73 LEU A C 1
ATOM 600 O O . LEU A 1 73 ? 6.676 -3.440 -1.407 1.00 86.25 73 LEU A O 1
ATOM 604 N N . SER A 1 74 ? 7.468 -1.341 -1.609 1.00 82.38 74 SER A N 1
ATOM 605 C CA . SER A 1 74 ? 8.516 -1.651 -2.596 1.00 82.38 74 SER A CA 1
ATOM 606 C C . SER A 1 74 ? 9.500 -2.679 -2.064 1.00 82.38 74 SER A C 1
ATOM 608 O O . SER A 1 74 ? 9.678 -3.714 -2.686 1.00 82.38 74 SER A O 1
ATOM 610 N N . ASP A 1 75 ? 10.093 -2.441 -0.893 1.00 83.19 75 ASP A N 1
ATOM 611 C CA . ASP A 1 75 ? 11.103 -3.332 -0.316 1.00 83.19 75 ASP A CA 1
ATOM 612 C C . ASP A 1 75 ? 10.555 -4.750 -0.087 1.00 83.19 75 ASP A C 1
ATOM 614 O O . ASP A 1 75 ? 11.267 -5.738 -0.291 1.00 83.19 75 ASP A O 1
ATOM 618 N N . LEU A 1 76 ? 9.286 -4.864 0.325 1.00 82.56 76 LEU A N 1
ATOM 619 C CA . LEU A 1 76 ? 8.595 -6.143 0.497 1.00 82.56 76 LEU A CA 1
ATOM 620 C C . LEU A 1 76 ? 8.445 -6.883 -0.839 1.00 82.56 76 LEU A C 1
ATOM 622 O O . LEU A 1 76 ? 8.689 -8.086 -0.929 1.00 82.56 76 LEU A O 1
ATOM 626 N N . TYR A 1 77 ? 8.077 -6.142 -1.873 1.00 78.50 77 TYR A N 1
ATOM 627 C CA . TYR A 1 77 ? 7.878 -6.605 -3.237 1.00 78.50 77 TYR A CA 1
ATOM 628 C C . TYR A 1 77 ? 9.170 -6.900 -3.995 1.00 78.50 77 TYR A C 1
ATOM 630 O O . TYR A 1 77 ? 9.188 -7.800 -4.824 1.00 78.50 77 TYR A O 1
ATOM 638 N N . SER A 1 78 ? 10.26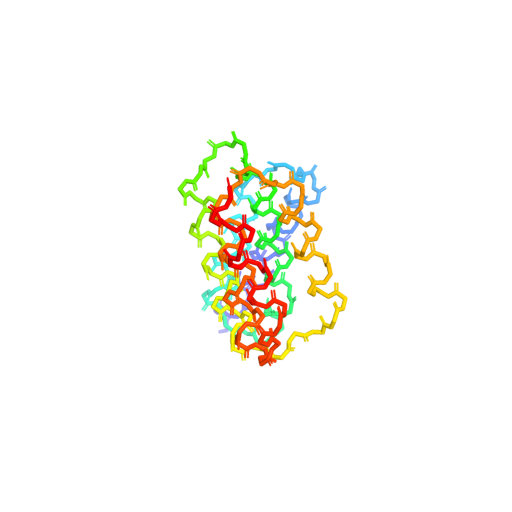8 -6.231 -3.664 1.00 75.06 78 SER A N 1
ATOM 639 C CA . SER A 1 78 ? 11.598 -6.550 -4.182 1.00 75.06 78 SER A CA 1
ATOM 640 C C . SER A 1 78 ? 12.135 -7.870 -3.627 1.00 75.06 78 SER A C 1
ATOM 642 O O . SER A 1 78 ? 12.964 -8.520 -4.258 1.00 75.06 78 SER A O 1
ATOM 644 N N . GLN A 1 79 ? 11.680 -8.275 -2.438 1.00 74.56 79 GLN A N 1
ATOM 645 C CA . GLN A 1 79 ? 12.080 -9.526 -1.786 1.00 74.56 79 GLN A CA 1
ATOM 646 C C . GLN A 1 79 ? 11.190 -10.720 -2.159 1.00 74.56 79 GLN A C 1
ATOM 648 O O . GLN A 1 79 ? 11.570 -11.864 -1.902 1.00 74.56 79 GLN A O 1
ATOM 653 N N . ALA A 1 80 ? 10.006 -10.474 -2.722 1.00 74.75 80 ALA A N 1
ATOM 654 C CA . ALA A 1 80 ? 9.011 -11.493 -3.030 1.00 74.75 80 ALA A CA 1
ATOM 655 C C . ALA A 1 80 ? 8.722 -11.549 -4.536 1.00 74.75 80 ALA A C 1
ATOM 657 O O . ALA A 1 80 ? 8.677 -10.530 -5.216 1.00 74.75 80 ALA A O 1
ATOM 658 N N . GLN A 1 81 ? 8.469 -12.743 -5.071 1.00 75.19 81 GLN A N 1
ATOM 659 C CA . GLN A 1 81 ? 7.955 -12.858 -6.433 1.00 75.19 81 GLN A CA 1
ATOM 660 C C . GLN A 1 81 ? 6.468 -12.491 -6.420 1.00 75.19 81 GLN A C 1
ATOM 662 O O . GLN A 1 81 ? 5.650 -13.214 -5.849 1.00 75.19 81 GLN A O 1
ATOM 667 N N . ILE A 1 82 ? 6.132 -11.343 -7.001 1.00 75.94 82 ILE A N 1
ATOM 668 C CA . ILE A 1 82 ? 4.763 -10.827 -7.018 1.00 75.94 82 ILE A CA 1
ATOM 669 C C . ILE A 1 82 ? 4.003 -11.467 -8.175 1.00 75.94 82 ILE A C 1
ATOM 671 O O . ILE A 1 82 ? 4.541 -11.662 -9.264 1.00 75.94 82 ILE A O 1
ATOM 675 N N . SER A 1 83 ? 2.731 -11.778 -7.948 1.00 77.00 83 SER A N 1
ATOM 676 C CA . SER A 1 83 ? 1.839 -12.235 -9.005 1.00 77.00 83 SER A CA 1
ATOM 677 C C . SER A 1 83 ? 1.333 -11.063 -9.854 1.00 77.00 83 SER A C 1
ATOM 679 O O . SER A 1 83 ? 1.108 -9.954 -9.371 1.00 77.00 83 SER A O 1
ATOM 681 N N . GLU A 1 84 ? 1.098 -11.319 -11.137 1.00 76.94 84 GLU A N 1
ATOM 682 C CA . GLU A 1 84 ? 0.606 -10.321 -12.095 1.00 76.94 84 GLU A CA 1
ATOM 683 C C . GLU A 1 84 ? -0.670 -9.563 -11.647 1.00 76.94 84 GLU A C 1
ATOM 685 O O . GLU A 1 84 ? -0.719 -8.345 -11.824 1.00 76.94 84 GLU A O 1
ATOM 690 N N . PRO A 1 85 ? -1.664 -10.189 -10.975 1.00 80.00 85 PRO A N 1
ATOM 691 C CA . PRO A 1 85 ? -2.835 -9.468 -10.467 1.00 80.00 85 PRO A CA 1
ATOM 692 C C . PRO A 1 85 ? -2.495 -8.374 -9.450 1.00 80.00 85 PRO A C 1
ATOM 694 O O . PRO A 1 85 ? -3.109 -7.308 -9.460 1.00 80.00 85 PRO A O 1
ATOM 697 N N . VAL A 1 86 ? -1.502 -8.617 -8.588 1.00 77.50 86 VAL A N 1
ATOM 698 C CA . VAL A 1 86 ? -1.065 -7.630 -7.593 1.00 77.50 86 VAL A CA 1
ATOM 699 C C . VAL A 1 86 ? -0.411 -6.447 -8.300 1.00 77.50 86 VAL A C 1
ATOM 701 O O . VAL A 1 86 ? -0.733 -5.306 -7.985 1.00 77.50 86 VAL A O 1
ATOM 704 N N . LEU A 1 87 ? 0.436 -6.694 -9.306 1.00 80.56 87 LEU A N 1
ATOM 705 C CA . LEU A 1 87 ? 1.057 -5.627 -10.101 1.00 80.56 87 LEU A CA 1
ATOM 706 C C . LEU A 1 87 ? 0.016 -4.720 -10.774 1.00 80.56 87 LEU A C 1
ATOM 708 O O . LEU A 1 87 ? 0.160 -3.496 -10.752 1.00 80.56 87 LEU A O 1
ATOM 712 N N . GLU A 1 88 ? -1.056 -5.292 -11.322 1.00 83.88 88 GLU A N 1
ATOM 713 C CA . GLU A 1 88 ? -2.147 -4.517 -11.923 1.00 83.88 88 GLU A CA 1
ATOM 714 C C . GLU A 1 88 ? -2.907 -3.668 -10.887 1.00 83.88 88 GLU A C 1
ATOM 716 O O . GLU A 1 88 ? -3.267 -2.518 -11.159 1.00 83.88 88 GLU A O 1
ATOM 721 N N . GLU A 1 89 ? -3.091 -4.168 -9.664 1.00 83.00 89 GLU A N 1
ATOM 722 C CA . GLU A 1 89 ? -3.703 -3.394 -8.580 1.00 83.00 89 GLU A CA 1
ATOM 723 C C . GLU A 1 89 ? -2.817 -2.225 -8.115 1.00 83.00 89 GLU A C 1
ATOM 725 O O . GLU A 1 89 ? -3.304 -1.103 -7.915 1.00 83.00 89 GLU A O 1
ATOM 730 N N . LEU A 1 90 ? -1.500 -2.439 -8.013 1.00 80.38 90 LEU A N 1
ATOM 731 C CA . LEU A 1 90 ? -0.539 -1.372 -7.707 1.00 80.38 90 LEU A CA 1
ATOM 732 C C . LEU A 1 90 ? -0.556 -0.290 -8.783 1.00 80.38 90 LEU A C 1
ATOM 734 O O . LEU A 1 90 ? -0.652 0.899 -8.474 1.00 80.38 90 LEU A O 1
ATOM 738 N N . LYS A 1 91 ? -0.547 -0.697 -10.052 1.00 85.00 91 LYS A N 1
ATOM 739 C CA . LYS A 1 91 ? -0.662 0.210 -11.194 1.00 85.00 91 LYS A CA 1
ATOM 740 C C . LYS A 1 91 ? -1.956 1.016 -11.143 1.00 85.00 91 LYS A C 1
ATOM 742 O O . LYS A 1 91 ? -1.914 2.231 -11.317 1.00 85.00 91 LYS A O 1
ATOM 747 N N . LYS A 1 92 ? -3.097 0.395 -10.830 1.00 84.50 92 LYS A N 1
ATOM 748 C CA . LYS A 1 92 ? -4.375 1.104 -10.635 1.00 84.50 92 LYS A CA 1
ATOM 749 C C . LYS A 1 92 ? -4.302 2.124 -9.495 1.00 84.50 92 LYS A C 1
ATOM 751 O O . LYS A 1 92 ? -4.819 3.233 -9.627 1.00 84.50 92 LYS A O 1
ATOM 756 N N . THR A 1 93 ? -3.625 1.776 -8.404 1.00 78.00 93 THR A N 1
ATOM 757 C CA . THR A 1 93 ? -3.413 2.671 -7.257 1.00 78.00 93 THR A CA 1
ATOM 758 C C . THR A 1 93 ? -2.589 3.898 -7.658 1.00 78.00 93 THR A C 1
ATOM 760 O O . THR A 1 93 ? -2.981 5.028 -7.367 1.00 78.00 93 THR A O 1
ATOM 763 N N . VAL A 1 94 ? -1.504 3.705 -8.411 1.00 81.50 94 VAL A N 1
ATOM 764 C CA . VAL A 1 94 ? -0.667 4.797 -8.943 1.00 81.50 94 VAL A CA 1
ATOM 765 C C . VAL A 1 94 ? -1.426 5.643 -9.956 1.00 81.50 94 VAL A C 1
ATOM 767 O O . VAL A 1 94 ? -1.377 6.867 -9.882 1.00 81.50 94 VAL A O 1
ATOM 770 N N . LEU A 1 95 ? -2.198 5.017 -10.847 1.00 79.44 95 LEU A N 1
ATOM 771 C CA . LEU A 1 95 ? -3.065 5.716 -11.798 1.00 79.44 95 LEU A CA 1
ATOM 772 C C . LEU A 1 95 ? -4.106 6.591 -11.090 1.00 79.44 95 LEU A C 1
ATOM 774 O O . LEU A 1 95 ? -4.406 7.682 -11.565 1.00 79.44 95 LEU A O 1
ATOM 778 N N . SER A 1 96 ? -4.628 6.151 -9.941 1.00 72.94 96 SER A N 1
ATOM 779 C CA . SER A 1 96 ? -5.541 6.964 -9.127 1.00 72.94 96 SER A CA 1
ATOM 780 C C . SER A 1 96 ? -4.854 8.158 -8.448 1.00 72.94 96 SER A C 1
ATOM 782 O O . SER A 1 96 ? -5.518 9.133 -8.106 1.00 72.94 96 SER A O 1
ATOM 784 N N . ASN A 1 97 ? -3.526 8.106 -8.295 1.00 68.19 97 ASN A N 1
ATOM 785 C CA . ASN A 1 97 ? -2.682 9.177 -7.767 1.00 68.19 97 ASN A CA 1
ATOM 786 C C . ASN A 1 97 ? -1.711 9.697 -8.847 1.00 68.19 97 ASN A C 1
ATOM 788 O O . ASN A 1 97 ? -0.509 9.856 -8.616 1.00 68.19 97 ASN A O 1
ATOM 792 N N . SER A 1 98 ? -2.238 9.942 -10.053 1.00 63.41 98 SER A N 1
ATOM 793 C CA . SER A 1 98 ? -1.456 10.220 -11.266 1.00 63.41 98 SER A CA 1
ATOM 794 C C . SER A 1 98 ? -0.567 11.465 -11.193 1.00 63.41 98 SER A C 1
ATOM 796 O O . SER A 1 98 ? 0.309 11.626 -12.036 1.00 63.41 98 SER A O 1
ATOM 798 N N . THR A 1 99 ? -0.790 12.351 -10.219 1.00 67.06 99 THR A N 1
ATOM 799 C CA . THR A 1 99 ? -0.036 13.600 -10.015 1.00 67.06 99 THR A CA 1
ATOM 800 C C . THR A 1 99 ? 1.242 13.425 -9.195 1.00 67.06 99 THR A C 1
ATOM 802 O O . THR A 1 99 ? 1.976 14.388 -8.986 1.00 67.06 99 THR A O 1
ATOM 805 N N . SER A 1 100 ? 1.497 12.230 -8.662 1.00 69.62 100 SER A N 1
ATOM 806 C CA . SER A 1 100 ? 2.645 11.977 -7.797 1.00 69.62 100 SER A CA 1
ATOM 807 C C . SER A 1 100 ? 3.797 11.359 -8.592 1.00 69.62 100 SER A C 1
ATOM 809 O O . SER A 1 100 ? 3.776 10.165 -8.887 1.00 69.62 100 SER A O 1
ATOM 811 N N . TYR A 1 101 ? 4.839 12.153 -8.878 1.00 76.12 101 TYR A N 1
ATOM 812 C CA . TYR A 1 101 ? 6.138 11.671 -9.391 1.00 76.12 101 TYR A CA 1
ATOM 813 C C . TYR A 1 101 ? 6.607 10.428 -8.617 1.00 76.12 101 TYR A C 1
ATOM 815 O O . TYR A 1 101 ? 6.997 9.416 -9.199 1.00 76.12 101 TYR A O 1
ATOM 823 N N . ASN A 1 102 ? 6.490 10.493 -7.286 1.00 77.75 102 ASN A N 1
ATOM 824 C CA . ASN A 1 102 ? 6.929 9.443 -6.372 1.00 77.75 102 ASN A CA 1
ATOM 825 C C . ASN A 1 102 ? 6.176 8.126 -6.593 1.00 77.75 102 ASN A C 1
ATOM 827 O O . ASN A 1 102 ? 6.759 7.066 -6.406 1.00 77.75 102 ASN A O 1
ATOM 831 N N . ALA A 1 103 ? 4.904 8.179 -7.002 1.00 79.00 103 ALA A N 1
ATOM 832 C CA . ALA A 1 103 ? 4.093 6.989 -7.244 1.00 79.00 103 ALA A CA 1
ATOM 833 C C . ALA A 1 103 ? 4.544 6.234 -8.502 1.00 79.00 103 ALA A C 1
ATOM 835 O O . ALA A 1 103 ? 4.657 5.011 -8.487 1.00 79.00 103 ALA A O 1
ATOM 836 N N . TRP A 1 104 ? 4.853 6.962 -9.576 1.00 85.56 104 TRP A N 1
ATOM 837 C CA . TRP A 1 104 ? 5.376 6.373 -10.809 1.00 85.56 104 TRP A CA 1
ATOM 838 C C . TRP A 1 104 ? 6.802 5.852 -10.647 1.00 85.56 104 TRP A C 1
ATOM 840 O O . TRP A 1 104 ? 7.112 4.767 -11.131 1.00 85.56 104 TRP A O 1
ATOM 850 N N . HIS A 1 105 ? 7.647 6.597 -9.931 1.00 84.94 105 HIS A N 1
ATOM 851 C CA . HIS A 1 105 ? 9.008 6.173 -9.615 1.00 84.94 105 HIS A CA 1
ATOM 852 C C . HIS A 1 105 ? 9.014 4.875 -8.797 1.00 84.94 105 HIS A C 1
ATOM 854 O O . HIS A 1 105 ? 9.695 3.921 -9.150 1.00 84.94 105 HIS A O 1
ATOM 860 N N . TRP A 1 106 ? 8.171 4.807 -7.767 1.00 84.81 106 TRP A N 1
ATOM 861 C CA . TRP A 1 106 ? 7.982 3.614 -6.946 1.00 84.81 106 TRP A CA 1
ATOM 862 C C . TRP A 1 106 ? 7.548 2.388 -7.768 1.00 84.81 106 TRP A C 1
ATOM 864 O O . TRP A 1 106 ? 8.141 1.318 -7.650 1.00 84.81 106 TRP A O 1
ATOM 874 N N . LEU A 1 107 ? 6.553 2.536 -8.650 1.00 86.75 107 LEU A N 1
ATOM 875 C CA . LEU A 1 107 ? 6.093 1.434 -9.503 1.00 86.75 107 LEU A CA 1
ATOM 876 C C . LEU A 1 107 ? 7.193 0.950 -10.459 1.00 86.75 107 LEU A C 1
ATOM 878 O O . LEU A 1 107 ? 7.311 -0.247 -10.716 1.00 86.75 107 LEU A O 1
ATOM 882 N N . ALA A 1 108 ? 8.019 1.875 -10.953 1.00 88.56 108 ALA A N 1
ATOM 883 C CA . ALA A 1 108 ? 9.163 1.547 -11.789 1.00 88.56 108 ALA A CA 1
ATOM 884 C C . ALA A 1 108 ? 10.205 0.702 -11.040 1.00 88.56 108 ALA A C 1
ATOM 886 O O . ALA A 1 108 ? 10.692 -0.282 -11.598 1.00 88.56 108 ALA A O 1
ATOM 887 N N . GLU A 1 109 ? 10.502 1.032 -9.778 1.00 86.00 109 GLU A N 1
ATOM 888 C CA . GLU A 1 109 ? 11.397 0.233 -8.930 1.00 86.00 109 GLU A CA 1
ATOM 889 C C . GLU A 1 109 ? 10.857 -1.191 -8.738 1.00 86.00 109 GLU A C 1
ATOM 891 O O . GLU A 1 109 ? 11.597 -2.160 -8.920 1.00 86.00 109 GLU A O 1
ATOM 896 N N . VAL A 1 110 ? 9.557 -1.340 -8.450 1.00 86.00 110 VAL A N 1
ATOM 897 C CA . VAL A 1 110 ? 8.919 -2.661 -8.308 1.00 86.00 110 VAL A CA 1
ATOM 898 C C . VAL A 1 110 ? 9.059 -3.477 -9.597 1.00 86.00 110 VAL A C 1
ATOM 900 O O . VAL A 1 110 ? 9.503 -4.625 -9.548 1.00 86.00 110 VAL A O 1
ATOM 903 N N . TYR A 1 111 ? 8.745 -2.897 -10.759 1.00 88.19 111 TYR A N 1
ATOM 904 C CA . TYR A 1 111 ? 8.896 -3.589 -12.045 1.00 88.19 111 TYR A CA 1
ATOM 905 C C . TYR A 1 111 ? 10.350 -3.955 -12.352 1.00 88.19 111 TYR A C 1
ATOM 907 O O . TYR A 1 111 ? 10.617 -5.053 -12.844 1.00 88.19 111 TYR A O 1
ATOM 915 N N . GLN A 1 112 ? 11.298 -3.080 -12.019 1.00 87.69 112 GLN A N 1
ATOM 916 C CA . GLN A 1 112 ? 12.722 -3.337 -12.203 1.00 87.69 112 GLN A CA 1
ATOM 917 C C . GLN A 1 112 ? 13.188 -4.535 -11.368 1.00 87.69 112 GLN A C 1
ATOM 919 O O . GLN A 1 112 ? 13.904 -5.397 -11.878 1.00 87.69 112 GLN A O 1
ATOM 924 N N . HIS A 1 113 ? 12.737 -4.637 -10.115 1.00 84.44 113 HIS A N 1
ATOM 925 C CA . HIS A 1 113 ? 13.034 -5.783 -9.257 1.00 84.44 113 HIS A CA 1
ATOM 926 C C . HIS A 1 113 ? 12.386 -7.087 -9.737 1.00 84.44 113 HIS A C 1
ATOM 928 O O . HIS A 1 113 ? 12.965 -8.153 -9.533 1.00 84.44 113 HIS A O 1
ATOM 934 N N . GLN A 1 114 ? 11.250 -7.011 -10.436 1.00 84.12 114 GLN A N 1
ATOM 935 C CA . GLN A 1 114 ? 10.623 -8.167 -11.088 1.00 84.12 114 GLN A CA 1
ATOM 936 C C . GLN A 1 114 ? 11.231 -8.517 -12.458 1.00 84.12 114 GLN A C 1
ATOM 938 O O . GLN A 1 114 ? 10.773 -9.444 -13.122 1.00 84.12 114 GLN A O 1
ATOM 943 N N . GLY A 1 115 ? 12.258 -7.788 -12.912 1.00 85.69 115 GLY A N 1
ATOM 944 C CA . GLY A 1 115 ? 12.870 -7.984 -14.230 1.00 85.69 115 GLY A CA 1
ATOM 945 C C . GLY A 1 115 ? 12.021 -7.468 -15.400 1.00 85.69 115 GLY A C 1
ATOM 946 O O . GLY A 1 115 ? 12.380 -7.674 -16.561 1.00 85.69 115 GLY A O 1
ATOM 947 N N . MET A 1 116 ? 10.924 -6.759 -15.121 1.00 88.00 116 MET A N 1
ATOM 948 C CA . MET A 1 116 ? 10.020 -6.158 -16.107 1.00 88.00 116 MET A CA 1
ATOM 949 C C . MET A 1 116 ? 10.570 -4.805 -16.578 1.00 88.00 116 MET A C 1
ATOM 951 O O . MET A 1 116 ? 10.033 -3.736 -16.293 1.00 88.00 116 MET A O 1
ATOM 955 N N . MET A 1 117 ? 11.695 -4.847 -17.296 1.00 86.62 117 MET A N 1
ATOM 956 C CA . MET A 1 117 ? 12.459 -3.651 -17.681 1.00 86.62 117 MET A CA 1
ATOM 957 C C . MET A 1 117 ? 11.668 -2.675 -18.569 1.00 86.62 117 MET A C 1
ATOM 959 O O . MET A 1 117 ? 11.831 -1.464 -18.431 1.00 86.62 117 MET A O 1
ATOM 963 N N . MET A 1 118 ? 10.802 -3.177 -19.460 1.00 87.25 118 MET A N 1
ATOM 964 C CA . MET A 1 118 ? 9.993 -2.320 -20.343 1.00 87.25 118 MET A CA 1
ATOM 965 C C . MET A 1 118 ? 8.920 -1.545 -19.568 1.00 87.25 118 MET A C 1
ATOM 967 O O . MET A 1 118 ? 8.750 -0.344 -19.784 1.00 87.25 118 MET A O 1
ATOM 971 N N . ASP A 1 119 ? 8.235 -2.203 -18.631 1.00 88.19 119 ASP A N 1
ATOM 972 C CA . ASP A 1 119 ? 7.234 -1.565 -17.772 1.00 88.19 119 ASP A CA 1
ATOM 973 C C . ASP A 1 119 ? 7.878 -0.555 -16.814 1.00 88.19 119 ASP A C 1
ATOM 975 O O . ASP A 1 119 ? 7.350 0.545 -16.617 1.00 88.19 119 ASP A O 1
ATOM 979 N N . ALA A 1 120 ? 9.066 -0.877 -16.288 1.00 87.75 120 ALA A N 1
ATOM 980 C CA . ALA A 1 120 ? 9.856 0.042 -15.474 1.00 87.75 120 ALA A CA 1
ATOM 981 C C . ALA A 1 120 ? 10.237 1.314 -16.251 1.00 87.75 120 ALA A C 1
ATOM 983 O O . ALA A 1 120 ? 10.020 2.425 -15.764 1.00 87.75 120 ALA A O 1
ATOM 984 N N . GLU A 1 121 ? 10.739 1.183 -17.485 1.00 88.44 121 GLU A N 1
ATOM 985 C CA . GLU A 1 121 ? 11.082 2.335 -18.328 1.00 88.44 121 GLU A CA 1
ATOM 986 C C . GLU A 1 121 ? 9.857 3.214 -18.617 1.00 88.44 121 GLU A C 1
ATOM 988 O O . GLU A 1 121 ? 9.935 4.445 -18.545 1.00 88.44 121 GLU A O 1
ATOM 993 N N . MET A 1 122 ? 8.706 2.598 -18.904 1.00 88.00 122 MET A N 1
ATOM 994 C CA . MET A 1 122 ? 7.459 3.327 -19.125 1.00 88.00 122 MET A CA 1
ATOM 995 C C . MET A 1 122 ? 7.055 4.134 -17.884 1.00 88.00 122 MET A C 1
ATOM 997 O O . MET A 1 122 ? 6.675 5.302 -18.008 1.00 88.00 122 MET A O 1
ATOM 1001 N N . CYS A 1 123 ? 7.185 3.545 -16.694 1.00 86.62 123 CYS A N 1
ATOM 1002 C CA . CYS A 1 123 ? 6.887 4.208 -15.428 1.00 86.62 123 CYS A CA 1
ATOM 1003 C C . CYS A 1 123 ? 7.869 5.351 -15.121 1.00 86.62 123 CYS A C 1
ATOM 1005 O O . CYS A 1 123 ? 7.425 6.438 -14.757 1.00 86.62 123 CYS A O 1
ATOM 1007 N N . TYR A 1 124 ? 9.174 5.182 -15.362 1.00 86.88 124 TYR A N 1
ATOM 1008 C CA . TYR A 1 124 ? 10.152 6.270 -15.209 1.00 86.88 124 TYR A CA 1
ATOM 1009 C C . TYR A 1 124 ? 9.902 7.431 -16.179 1.00 86.88 124 TYR A C 1
ATOM 1011 O O . TYR A 1 124 ? 9.993 8.600 -15.806 1.00 86.88 124 TYR A O 1
ATOM 1019 N N . ARG A 1 125 ? 9.531 7.140 -17.430 1.00 86.44 125 ARG A N 1
ATOM 1020 C CA . ARG A 1 125 ? 9.137 8.188 -18.385 1.00 86.44 125 ARG A CA 1
ATOM 1021 C C . ARG A 1 125 ? 7.902 8.949 -17.904 1.00 86.44 125 ARG A C 1
ATOM 1023 O O . ARG A 1 125 ? 7.826 10.156 -18.104 1.00 86.44 125 ARG A O 1
ATOM 1030 N N . LYS A 1 126 ? 6.951 8.252 -17.272 1.00 84.31 126 LYS A N 1
ATOM 1031 C CA . LYS A 1 126 ? 5.745 8.852 -16.688 1.00 84.31 126 LYS A CA 1
ATOM 1032 C C . LYS A 1 126 ? 6.019 9.654 -15.425 1.00 84.31 126 LYS A C 1
ATOM 1034 O O . LYS A 1 126 ? 5.331 10.645 -15.224 1.00 84.31 126 LYS A O 1
ATOM 1039 N N . SER A 1 127 ? 7.009 9.282 -14.610 1.00 80.75 127 SER A N 1
ATOM 1040 C CA . SER A 1 127 ? 7.377 10.096 -13.451 1.00 80.75 127 SER A CA 1
ATOM 1041 C C . SER A 1 127 ? 7.955 11.444 -13.883 1.00 80.75 127 SER A C 1
ATOM 1043 O O . SER A 1 127 ? 7.696 12.436 -13.226 1.00 80.75 127 SER A O 1
ATOM 1045 N N . LEU A 1 128 ? 8.704 11.505 -14.989 1.00 77.75 128 LEU A N 1
ATOM 1046 C CA . LEU A 1 128 ? 9.398 12.716 -15.457 1.00 77.75 128 LEU A CA 1
ATOM 1047 C C . LEU A 1 128 ? 8.526 13.732 -16.229 1.00 77.75 128 LEU A C 1
ATOM 1049 O O . LEU A 1 128 ? 9.047 14.787 -16.599 1.00 77.75 128 LEU A O 1
ATOM 1053 N N . GLN A 1 129 ? 7.258 13.414 -16.513 1.00 67.44 129 GLN A N 1
ATOM 1054 C CA . GLN A 1 129 ? 6.292 14.308 -17.177 1.00 67.44 129 GLN A CA 1
ATOM 1055 C C . GLN A 1 129 ? 5.514 15.144 -16.163 1.00 67.44 129 GLN A C 1
ATOM 1057 O O . GLN A 1 129 ? 5.272 16.330 -16.476 1.00 67.44 129 GLN A O 1
#

Organism: NCBI:txid8362

Foldseek 3Di:
DPPVVVLVVQLVVLVVVCVVPVLPLVSLVSLLVSLVVVVDPVSLVCNLVSLLSNLVNCLPPPPVSNLVSLVVSLVSLLVDQDDPVVLVVLVVSCVVSLVALSSLQSSLSSCVSNVVNVSSVVSNVSSVD

Radius of gyration: 15.62 Å; chains: 1; bounding box: 29×34×48 Å

pLDDT: mean 82.21, std 9.88, range [42.19, 94.38]

InterPro domains:
  IPR011990 Tetratricopeptide-like helical domain superfamily [G3DSA:1.25.40.10] (1-52)
  IPR011990 Tetratricopeptide-like helical domain superfamily [G3DSA:1.25.40.10] (53-129)
  IPR011990 Tetratricopeptide-like helical domain superfamily [SSF48452] (4-126)
  IPR039226 Ski3/TTC37 [PTHR15704] (1-81)

Secondary structure (DSSP, 8-state):
--SSHHHHHHHHHHHHHHHH-TT-HHHHHHHHHHHHHH--HHHHHHHHHHHHHHHHHHTTT-HHHHHHHHHHHHHHHHHS---HHHHHHHHHHHHHTTT-HHHHHHHHHHHHHTT-HHHHHHHHHHHT-

Sequence (129 aa):
ASELEQPDQAQAAYRKAAEIEPDQLLAWQGLANLYEKVGHKHFKEDLPSVYQKLLELYKSSDKQKWYEVCKKLSDLYSQAQISEPVLEELKKTVLSNSTSYNAWHWLAEVYQHQGMMMDAEMCYRKSLQ